Protein AF-A0A940G8X9-F1 (afdb_monomer)

Structure (mmCIF, N/CA/C/O backbone):
data_AF-A0A940G8X9-F1
#
_entry.id   AF-A0A940G8X9-F1
#
loop_
_atom_site.group_PDB
_atom_site.id
_atom_site.type_symbol
_atom_site.label_atom_id
_atom_site.label_alt_id
_atom_site.label_comp_id
_atom_site.label_asym_id
_atom_site.label_entity_id
_atom_site.label_seq_id
_atom_site.pdbx_PDB_ins_code
_atom_site.Cartn_x
_atom_site.Cartn_y
_atom_site.Cartn_z
_atom_site.occupancy
_atom_site.B_iso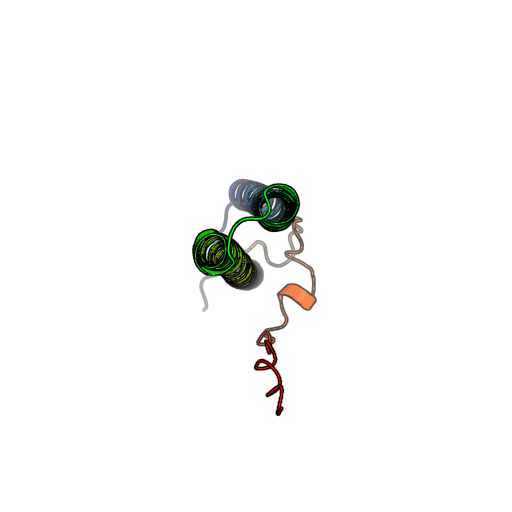_or_equiv
_atom_site.auth_seq_id
_atom_site.auth_comp_id
_atom_site.auth_asym_id
_atom_site.auth_atom_id
_atom_site.pdbx_PDB_model_num
ATOM 1 N N . MET A 1 1 ? 12.725 -11.790 -35.654 1.00 39.69 1 MET A N 1
ATOM 2 C CA . MET A 1 1 ? 13.253 -10.467 -35.263 1.00 39.69 1 MET A CA 1
ATOM 3 C C . MET A 1 1 ? 12.271 -9.877 -34.254 1.00 39.69 1 MET A C 1
ATOM 5 O O . MET A 1 1 ? 11.184 -9.494 -34.662 1.00 39.69 1 MET A O 1
ATOM 9 N N . ARG A 1 2 ? 12.542 -9.952 -32.941 1.00 48.47 2 ARG A N 1
ATOM 10 C CA . ARG A 1 2 ? 11.684 -9.289 -31.941 1.00 48.47 2 ARG A CA 1
ATOM 11 C C . ARG A 1 2 ? 12.043 -7.806 -31.967 1.00 48.47 2 ARG A C 1
ATOM 13 O O . ARG A 1 2 ? 13.204 -7.470 -31.786 1.00 48.47 2 ARG A O 1
ATOM 20 N N . THR A 1 3 ? 11.076 -6.948 -32.256 1.00 53.56 3 THR A N 1
ATOM 21 C CA . THR A 1 3 ? 11.212 -5.498 -32.109 1.00 53.56 3 THR A CA 1
ATOM 22 C C . THR A 1 3 ? 11.388 -5.177 -30.630 1.00 53.56 3 THR A C 1
ATOM 24 O O . THR A 1 3 ? 10.462 -5.385 -29.848 1.00 53.56 3 THR A O 1
ATOM 27 N N . GLU A 1 4 ? 12.575 -4.718 -30.243 1.00 62.00 4 GLU A N 1
ATOM 28 C CA . GLU A 1 4 ? 12.829 -4.182 -28.906 1.00 62.00 4 GLU A CA 1
ATOM 29 C C . GLU A 1 4 ? 11.939 -2.955 -28.683 1.00 62.00 4 GLU A C 1
ATOM 31 O O . GLU A 1 4 ? 11.850 -2.069 -29.539 1.00 62.00 4 GLU A O 1
ATOM 36 N N . ALA A 1 5 ? 11.241 -2.907 -27.547 1.00 75.19 5 ALA A N 1
ATOM 37 C CA . ALA A 1 5 ? 10.472 -1.727 -27.183 1.00 75.19 5 ALA A CA 1
ATOM 38 C C . ALA A 1 5 ? 11.441 -0.552 -26.992 1.00 75.19 5 ALA A C 1
ATOM 40 O O . ALA A 1 5 ? 12.377 -0.648 -26.198 1.00 75.19 5 ALA A O 1
ATOM 41 N N . LYS A 1 6 ? 11.223 0.550 -27.719 1.00 88.19 6 LYS A N 1
ATOM 42 C CA . LYS A 1 6 ? 12.039 1.761 -27.605 1.00 88.19 6 LYS A CA 1
ATOM 43 C C . LYS A 1 6 ? 11.384 2.732 -26.628 1.00 88.19 6 LYS A C 1
ATOM 45 O O . LYS A 1 6 ? 10.392 3.376 -26.960 1.00 88.19 6 LYS A O 1
ATOM 50 N N . ILE A 1 7 ? 11.938 2.820 -25.426 1.00 87.06 7 ILE A N 1
ATOM 51 C CA . ILE A 1 7 ? 11.452 3.649 -24.324 1.00 87.06 7 ILE A CA 1
ATOM 52 C C . ILE A 1 7 ? 12.401 4.847 -24.150 1.00 87.06 7 ILE A C 1
ATOM 54 O O . ILE A 1 7 ? 13.613 4.648 -24.019 1.00 87.06 7 ILE A O 1
ATOM 58 N N . PRO A 1 8 ? 11.888 6.093 -24.135 1.00 93.00 8 PRO A N 1
ATOM 59 C CA . PRO A 1 8 ? 12.682 7.263 -23.771 1.00 93.00 8 PRO A CA 1
ATOM 60 C C . PRO A 1 8 ? 13.153 7.178 -22.313 1.00 93.00 8 PRO A C 1
ATOM 62 O O . PRO A 1 8 ? 12.341 7.009 -21.401 1.00 93.00 8 PRO A O 1
ATOM 65 N N . GLU A 1 9 ? 14.458 7.322 -22.076 1.00 91.38 9 GLU A N 1
ATOM 66 C CA . GLU A 1 9 ? 15.042 7.185 -20.734 1.00 91.38 9 GLU A CA 1
ATOM 67 C C . GLU A 1 9 ? 14.468 8.201 -19.734 1.00 91.38 9 GLU A C 1
ATOM 69 O O . GLU A 1 9 ? 14.177 7.853 -18.591 1.00 91.38 9 GLU A O 1
ATOM 74 N N . ASN A 1 10 ? 14.241 9.446 -20.162 1.00 93.00 10 ASN A N 1
ATOM 75 C CA . ASN A 1 10 ? 13.639 10.481 -19.319 1.00 93.00 10 ASN A CA 1
ATOM 76 C C . ASN A 1 10 ? 12.236 10.083 -18.831 1.00 93.00 10 ASN A C 1
ATOM 78 O O . ASN A 1 10 ? 11.942 10.223 -17.647 1.00 93.00 10 ASN A O 1
ATOM 82 N N . ALA A 1 11 ? 11.397 9.533 -19.712 1.00 91.75 11 ALA A N 1
ATOM 83 C CA . ALA A 1 11 ? 10.077 9.025 -19.356 1.00 91.75 11 ALA A CA 1
ATOM 84 C C . ALA A 1 11 ? 10.179 7.851 -18.374 1.00 91.75 11 ALA A C 1
ATOM 86 O O . ALA A 1 11 ? 9.455 7.812 -17.381 1.00 91.75 11 ALA A O 1
ATOM 87 N N . ALA A 1 12 ? 11.126 6.940 -18.601 1.00 91.31 12 ALA A N 1
ATOM 88 C CA . ALA A 1 12 ? 11.359 5.803 -17.718 1.00 91.31 12 ALA A CA 1
ATOM 89 C C . ALA A 1 12 ? 11.816 6.237 -16.309 1.00 91.31 12 ALA A C 1
ATOM 91 O O . ALA A 1 12 ? 11.320 5.711 -15.313 1.00 91.31 12 ALA A O 1
ATOM 92 N N . ARG A 1 13 ? 12.698 7.243 -16.208 1.00 92.12 13 ARG A N 1
ATOM 93 C CA . ARG A 1 13 ? 13.128 7.828 -14.925 1.00 92.12 13 ARG A CA 1
ATOM 94 C C . ARG A 1 13 ? 11.989 8.546 -14.198 1.00 92.12 13 ARG A C 1
ATOM 96 O O . ARG A 1 13 ? 11.885 8.411 -12.981 1.00 92.12 13 ARG A O 1
ATOM 103 N N . MET A 1 14 ? 11.131 9.279 -14.915 1.00 93.38 14 MET A N 1
ATOM 104 C CA . MET A 1 14 ? 9.947 9.909 -14.309 1.00 93.38 14 MET A CA 1
ATOM 105 C C . MET A 1 14 ? 9.017 8.856 -13.702 1.00 93.38 14 MET A C 1
ATOM 107 O O . MET A 1 14 ? 8.687 8.950 -12.523 1.00 93.38 14 MET A O 1
ATOM 111 N N . ILE A 1 15 ? 8.688 7.811 -14.467 1.00 92.06 15 ILE A N 1
ATOM 112 C CA . ILE A 1 15 ? 7.852 6.698 -13.999 1.00 92.06 15 ILE A CA 1
ATOM 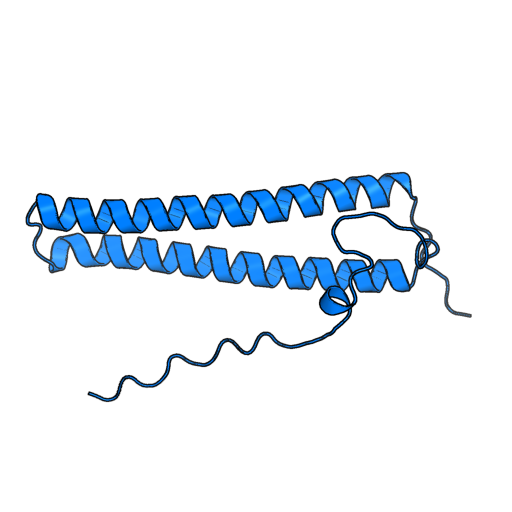113 C C . ILE A 1 15 ? 8.486 6.013 -12.781 1.00 92.06 15 ILE A C 1
ATOM 115 O O . ILE A 1 15 ? 7.797 5.739 -11.803 1.00 92.06 15 ILE A O 1
ATOM 119 N N . ALA A 1 16 ? 9.801 5.772 -12.782 1.00 91.62 16 ALA A N 1
ATOM 120 C CA . ALA A 1 16 ? 10.489 5.209 -11.619 1.00 91.62 16 ALA A CA 1
ATOM 121 C C . ALA A 1 16 ? 10.366 6.105 -10.370 1.00 91.62 16 ALA A C 1
ATOM 123 O O . ALA A 1 16 ? 10.192 5.601 -9.256 1.00 91.62 16 ALA A O 1
ATOM 124 N N . GLY A 1 17 ? 10.406 7.429 -10.548 1.00 92.31 17 GLY A N 1
ATOM 125 C CA . GLY A 1 17 ? 10.130 8.401 -9.491 1.00 92.31 17 GLY A CA 1
ATOM 126 C C . GLY A 1 17 ? 8.700 8.304 -8.954 1.00 92.31 17 GLY A C 1
ATOM 127 O O . GLY A 1 17 ? 8.509 8.231 -7.738 1.00 92.31 17 GLY A O 1
ATOM 128 N N . GLU A 1 18 ? 7.708 8.235 -9.841 1.00 94.31 18 GLU A N 1
ATOM 129 C CA . GLU A 1 18 ? 6.293 8.085 -9.477 1.00 94.31 18 GLU A CA 1
ATOM 130 C C . GLU A 1 18 ? 6.025 6.764 -8.747 1.00 94.31 18 GLU A C 1
ATOM 132 O O . GLU A 1 18 ? 5.331 6.749 -7.733 1.00 94.31 18 GLU A O 1
ATOM 137 N N . ILE A 1 19 ? 6.633 5.658 -9.188 1.00 93.88 19 ILE A N 1
ATOM 138 C CA . ILE A 1 19 ? 6.509 4.355 -8.521 1.00 93.88 19 ILE A CA 1
ATOM 139 C C . ILE A 1 19 ? 7.055 4.424 -7.095 1.00 93.88 19 ILE A C 1
ATOM 141 O O . ILE A 1 19 ? 6.417 3.931 -6.162 1.00 93.88 19 ILE A O 1
ATOM 145 N N . LYS A 1 20 ? 8.221 5.053 -6.906 1.00 93.44 20 LYS A N 1
ATOM 146 C CA . LYS A 1 20 ? 8.816 5.235 -5.577 1.00 93.44 20 LYS A CA 1
ATOM 147 C C . LYS A 1 20 ? 7.889 6.035 -4.662 1.00 93.44 20 LYS A C 1
ATOM 149 O O . LYS A 1 20 ? 7.704 5.660 -3.505 1.00 93.44 20 LYS A O 1
ATOM 154 N N . GLN A 1 21 ? 7.312 7.121 -5.175 1.00 95.25 21 GLN A N 1
ATOM 155 C CA . GLN A 1 21 ? 6.362 7.944 -4.426 1.00 95.25 21 GLN A CA 1
ATOM 156 C C . GLN A 1 21 ? 5.091 7.161 -4.086 1.00 95.25 21 GLN A C 1
ATOM 158 O O . GLN A 1 21 ? 4.656 7.191 -2.940 1.00 95.25 21 GLN A O 1
ATOM 163 N N . ALA A 1 22 ? 4.548 6.395 -5.032 1.00 95.25 22 ALA A N 1
ATOM 164 C CA . ALA A 1 22 ? 3.360 5.579 -4.819 1.00 95.25 22 ALA A CA 1
ATOM 165 C C . ALA A 1 22 ? 3.566 4.494 -3.746 1.00 95.25 22 ALA A C 1
ATOM 167 O O . ALA A 1 22 ? 2.697 4.334 -2.888 1.00 95.25 22 ALA A O 1
ATOM 168 N N . HIS A 1 23 ? 4.717 3.803 -3.722 1.00 94.06 23 HIS A N 1
ATOM 169 C CA . HIS A 1 23 ? 5.058 2.878 -2.624 1.00 94.06 23 HIS A CA 1
ATOM 170 C C . HIS A 1 23 ? 5.037 3.589 -1.270 1.00 94.06 23 HIS A C 1
ATOM 172 O O . HIS A 1 23 ? 4.374 3.123 -0.346 1.00 94.06 23 HIS A O 1
ATOM 178 N N . ALA A 1 24 ? 5.699 4.745 -1.170 1.00 95.00 24 ALA A N 1
ATOM 179 C CA . ALA A 1 24 ? 5.731 5.521 0.067 1.00 95.00 24 ALA A CA 1
ATOM 180 C C . ALA A 1 24 ? 4.326 5.980 0.496 1.00 95.00 24 ALA A C 1
ATOM 182 O O . ALA A 1 24 ? 3.976 5.883 1.671 1.00 95.00 24 ALA A O 1
ATOM 183 N N . SER A 1 25 ? 3.492 6.440 -0.440 1.00 96.44 25 SER A N 1
ATOM 184 C CA . SER A 1 25 ? 2.113 6.844 -0.153 1.00 96.44 25 SER A CA 1
ATOM 185 C C . SER A 1 25 ? 1.252 5.681 0.345 1.00 96.44 25 SER A C 1
ATOM 187 O O . SER A 1 25 ? 0.484 5.865 1.287 1.00 96.44 25 SER A O 1
ATOM 189 N N . LEU A 1 26 ? 1.394 4.486 -0.237 1.00 96.19 26 LEU A N 1
ATOM 190 C CA . LEU A 1 26 ? 0.688 3.282 0.213 1.00 96.19 26 LEU A CA 1
ATOM 191 C C . LEU A 1 26 ? 1.131 2.857 1.619 1.00 96.19 26 LEU A C 1
ATOM 193 O O . LEU A 1 26 ? 0.282 2.563 2.461 1.00 96.19 26 LEU A O 1
ATOM 197 N N . ASP A 1 27 ? 2.437 2.880 1.896 1.00 96.19 27 ASP A N 1
ATOM 198 C CA . AS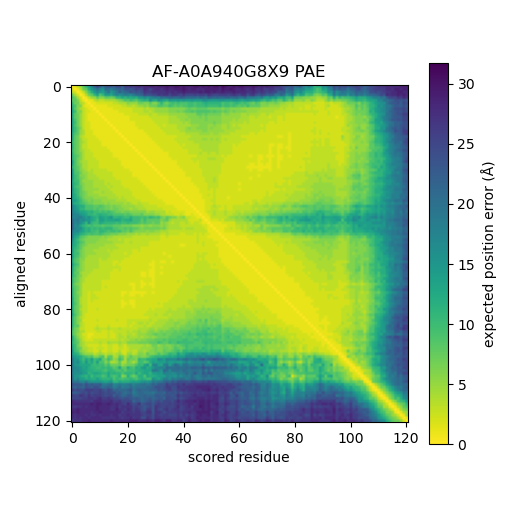P A 1 27 ? 2.985 2.584 3.225 1.00 96.19 27 ASP A CA 1
ATOM 199 C C . ASP A 1 27 ? 2.461 3.577 4.276 1.00 96.19 27 ASP A C 1
ATOM 201 O O . ASP A 1 27 ? 2.004 3.181 5.351 1.00 96.19 27 ASP A O 1
ATOM 205 N N . HIS A 1 28 ? 2.439 4.871 3.948 1.00 97.31 28 HIS A N 1
ATOM 206 C CA . HIS A 1 28 ? 1.856 5.890 4.818 1.00 97.31 28 HIS A CA 1
ATOM 207 C C . HIS A 1 28 ? 0.351 5.691 5.031 1.00 97.31 28 HIS A C 1
ATOM 209 O O . HIS A 1 28 ? -0.118 5.833 6.160 1.00 97.31 28 HIS A O 1
ATOM 215 N N . ALA A 1 29 ? -0.412 5.340 3.993 1.00 96.81 29 ALA A N 1
ATOM 216 C CA . ALA A 1 29 ? -1.844 5.079 4.119 1.00 96.81 29 ALA A CA 1
ATOM 217 C C . ALA A 1 29 ? -2.129 3.900 5.065 1.00 96.81 29 ALA A C 1
ATOM 219 O O . ALA A 1 29 ? -2.993 4.011 5.937 1.00 96.81 29 ALA A O 1
ATOM 220 N N . LEU A 1 30 ? -1.357 2.812 4.957 1.00 97.12 30 LEU A N 1
ATOM 221 C CA . LEU A 1 30 ? -1.445 1.665 5.867 1.00 97.12 30 LEU A CA 1
ATOM 222 C C . LEU A 1 30 ? -1.167 2.062 7.319 1.00 97.12 30 LEU A C 1
ATOM 224 O O . LEU A 1 30 ? -1.953 1.731 8.206 1.00 97.12 30 LEU A O 1
ATOM 228 N N . LEU A 1 31 ? -0.094 2.820 7.563 1.00 97.62 31 LEU A N 1
ATOM 229 C CA . LEU A 1 31 ? 0.242 3.312 8.903 1.00 97.62 31 LEU A CA 1
ATOM 230 C C . LEU A 1 31 ? -0.877 4.178 9.496 1.00 97.62 31 LEU A C 1
ATOM 232 O O . LEU A 1 31 ? -1.219 4.039 10.669 1.00 97.62 31 LEU A O 1
ATOM 236 N N . ARG A 1 32 ? -1.470 5.067 8.691 1.00 97.25 32 ARG A N 1
ATOM 237 C CA . ARG A 1 32 ? -2.566 5.939 9.137 1.00 97.25 32 ARG A CA 1
ATOM 238 C C . ARG A 1 32 ? -3.834 5.150 9.455 1.00 97.25 32 ARG A C 1
ATOM 240 O O . ARG A 1 32 ? -4.481 5.458 10.451 1.00 97.25 32 ARG A O 1
ATOM 247 N N . MET A 1 33 ? -4.162 4.133 8.659 1.00 95.75 33 MET A N 1
ATOM 248 C CA . MET A 1 33 ? -5.323 3.276 8.912 1.00 95.75 33 MET A CA 1
ATOM 249 C C . MET A 1 33 ? -5.147 2.384 10.139 1.00 95.75 33 MET A C 1
ATOM 251 O O . MET A 1 33 ? -6.094 2.230 10.903 1.00 95.75 33 MET A O 1
ATOM 255 N N . LEU A 1 34 ? -3.941 1.861 10.379 1.00 96.44 34 LEU A N 1
ATOM 256 C CA . LEU A 1 34 ? -3.620 1.164 11.628 1.00 96.44 34 LEU A CA 1
ATOM 257 C C . LEU A 1 34 ? -3.826 2.079 12.840 1.00 96.44 34 LEU A C 1
ATOM 259 O O . LEU A 1 34 ? -4.483 1.686 13.798 1.00 96.44 34 LEU A O 1
ATOM 263 N N . GLY A 1 35 ? -3.326 3.316 12.771 1.00 96.69 35 GLY A N 1
ATOM 264 C CA . GLY A 1 35 ? -3.545 4.307 13.825 1.00 96.69 35 GLY A CA 1
ATOM 265 C C . GLY A 1 35 ? -5.029 4.594 14.065 1.00 96.69 35 GLY A C 1
ATOM 266 O O . GLY A 1 35 ? -5.466 4.627 15.211 1.00 96.69 35 GLY A O 1
ATOM 267 N N . LEU A 1 36 ? -5.818 4.735 12.995 1.00 94.62 36 LEU A N 1
ATOM 268 C CA . LEU A 1 36 ? -7.266 4.919 13.098 1.00 94.62 36 LEU A CA 1
ATOM 269 C C . LEU A 1 36 ? -7.949 3.717 13.765 1.00 94.62 36 LEU A C 1
ATOM 271 O O . LEU A 1 36 ? -8.750 3.918 14.673 1.00 94.62 36 LEU A O 1
ATOM 275 N N . ALA A 1 37 ? -7.616 2.487 13.360 1.00 93.94 37 ALA A N 1
ATOM 276 C CA . ALA A 1 37 ? -8.164 1.269 13.960 1.00 93.94 37 ALA A CA 1
ATOM 277 C C . ALA A 1 37 ? -7.900 1.216 15.470 1.00 93.94 37 ALA A C 1
ATOM 279 O O . ALA A 1 37 ? -8.823 0.981 16.250 1.00 93.94 37 ALA A O 1
ATOM 280 N N . THR A 1 38 ? -6.668 1.526 15.887 1.00 96.12 38 THR A N 1
ATOM 281 C CA . THR A 1 38 ? -6.307 1.635 17.304 1.00 96.12 38 THR A CA 1
ATOM 282 C C . THR A 1 38 ? -7.159 2.684 18.016 1.00 96.12 38 THR A C 1
ATOM 284 O O . THR A 1 38 ? -7.780 2.372 19.028 1.00 96.12 38 THR A O 1
ATOM 287 N N . SER A 1 39 ? -7.276 3.897 17.465 1.00 95.75 39 SER A N 1
ATOM 288 C CA . SER A 1 39 ? -8.077 4.964 18.078 1.00 95.75 39 SER A CA 1
ATOM 289 C C . SER A 1 39 ? -9.563 4.612 18.200 1.00 95.75 39 SER A C 1
ATOM 291 O O . SER A 1 39 ? -10.191 4.976 19.193 1.00 95.75 39 SER A O 1
ATOM 293 N N . VAL A 1 40 ? -10.140 3.894 17.229 1.00 93.25 40 VAL A N 1
ATOM 294 C CA . VAL A 1 40 ? -11.535 3.422 17.292 1.00 93.25 40 VAL A CA 1
ATOM 295 C C . VAL A 1 40 ? -11.722 2.429 18.443 1.00 93.25 40 VAL A C 1
ATOM 297 O O . VAL A 1 40 ? -12.684 2.553 19.208 1.00 93.25 40 VAL A O 1
ATOM 300 N N . ILE A 1 41 ? -10.798 1.478 18.609 1.00 94.00 41 ILE A N 1
ATOM 301 C CA . ILE A 1 41 ? -10.836 0.479 19.689 1.00 94.00 41 ILE A CA 1
ATOM 302 C C . ILE A 1 41 ? -10.655 1.148 21.058 1.00 94.00 41 ILE A C 1
ATOM 304 O O . ILE A 1 41 ? -11.439 0.904 21.979 1.00 94.00 41 ILE A O 1
ATOM 308 N N . GLU A 1 42 ? -9.659 2.025 21.188 1.00 95.38 42 GLU A N 1
ATOM 309 C CA . GLU A 1 42 ? -9.387 2.773 22.419 1.00 95.38 42 GLU A CA 1
ATOM 310 C C . GLU A 1 42 ? -10.587 3.627 22.820 1.00 95.38 42 GLU A C 1
ATOM 312 O O . GLU A 1 42 ? -11.055 3.544 23.955 1.00 95.38 42 GLU A O 1
ATOM 317 N N . THR A 1 43 ? -11.142 4.392 21.877 1.00 94.50 43 THR A N 1
ATOM 318 C CA . THR A 1 43 ? -12.304 5.250 22.135 1.00 94.50 43 THR A CA 1
ATOM 319 C C . THR A 1 43 ? -13.510 4.419 22.549 1.00 94.50 43 THR A C 1
ATOM 321 O O . THR A 1 43 ? -14.165 4.749 23.532 1.00 94.50 43 THR A O 1
ATOM 324 N N . SER A 1 44 ? -13.776 3.303 21.866 1.00 91.88 44 SER A N 1
ATOM 325 C CA . SER A 1 44 ? -14.888 2.414 22.221 1.00 91.88 44 SER A CA 1
ATOM 326 C C . SER A 1 44 ? -14.749 1.857 23.640 1.00 91.88 44 SER A C 1
ATOM 328 O O . SER A 1 44 ? -15.741 1.769 24.365 1.00 91.88 44 SER A O 1
ATOM 330 N N . THR A 1 45 ? -13.517 1.539 24.047 1.00 90.56 45 THR A N 1
ATOM 331 C CA . THR A 1 45 ? -13.191 1.043 25.390 1.00 90.56 45 THR A CA 1
ATOM 332 C C . THR A 1 45 ? -13.381 2.133 26.446 1.00 90.56 45 THR A C 1
ATOM 334 O O . THR A 1 45 ? -14.078 1.917 27.435 1.00 90.56 45 THR A O 1
ATOM 337 N N . VAL A 1 46 ? -12.813 3.324 26.226 1.00 95.12 46 VAL A N 1
ATOM 338 C CA . VAL A 1 46 ? -12.903 4.463 27.158 1.00 95.12 46 VAL A CA 1
ATOM 339 C C . VAL A 1 46 ? -14.339 4.972 27.292 1.00 95.12 46 VAL A C 1
ATOM 341 O O . VAL A 1 46 ? -14.768 5.339 28.382 1.00 95.12 46 VAL A O 1
ATOM 344 N N . SER A 1 47 ? -15.104 4.972 26.201 1.00 93.31 47 SER A N 1
ATOM 345 C CA . SER A 1 47 ? -16.515 5.368 26.193 1.00 93.31 47 SER A CA 1
ATOM 346 C C . SER A 1 47 ? -17.464 4.280 26.706 1.00 93.31 47 SER A C 1
ATOM 348 O O . SER A 1 47 ? -18.669 4.521 26.738 1.00 93.31 47 SER A O 1
ATOM 350 N N . ALA A 1 48 ? -16.952 3.103 27.094 1.00 91.56 48 ALA A N 1
ATOM 351 C CA . ALA A 1 48 ? -17.745 1.953 27.534 1.00 91.56 48 ALA A CA 1
ATOM 352 C C . ALA A 1 48 ? -18.909 1.630 26.576 1.00 91.56 48 ALA A C 1
ATOM 354 O O . ALA A 1 48 ? -20.016 1.292 27.008 1.00 91.56 48 ALA A O 1
ATOM 355 N N . LEU A 1 49 ? -18.672 1.770 25.265 1.00 89.62 49 LEU A N 1
ATOM 356 C CA . LEU A 1 49 ? -19.697 1.489 24.267 1.00 89.62 49 LEU A CA 1
ATOM 357 C C . LEU A 1 49 ? -20.064 0.001 24.326 1.00 89.62 49 LEU A C 1
ATOM 359 O O . LEU A 1 49 ? -19.164 -0.845 24.369 1.00 89.62 49 LEU A O 1
ATOM 363 N N . PRO A 1 50 ? -21.363 -0.350 24.276 1.00 91.31 50 PRO A N 1
ATOM 364 C CA . PRO A 1 50 ? -21.762 -1.736 24.095 1.00 91.31 50 PRO A CA 1
ATOM 365 C C . PRO A 1 50 ? -21.092 -2.306 22.845 1.00 91.31 50 PRO A C 1
ATOM 367 O O . PRO A 1 50 ? -21.074 -1.644 21.807 1.00 91.31 50 PRO A O 1
ATOM 370 N N . ALA A 1 51 ? -20.603 -3.546 22.917 1.00 87.56 51 ALA A N 1
ATOM 371 C CA . ALA A 1 51 ? -19.921 -4.188 21.792 1.00 87.56 51 ALA A CA 1
ATOM 372 C C . ALA A 1 51 ? -20.760 -4.146 20.502 1.00 87.56 51 ALA A C 1
ATOM 374 O O . ALA A 1 51 ? -20.243 -3.835 19.438 1.00 87.56 51 ALA A O 1
ATOM 375 N N . ALA A 1 52 ? -22.079 -4.342 20.601 1.00 90.94 52 ALA A N 1
ATOM 376 C CA . ALA A 1 52 ? -22.990 -4.257 19.457 1.00 90.94 52 ALA A CA 1
ATOM 377 C C . ALA A 1 52 ? -22.993 -2.884 18.747 1.00 90.94 52 ALA A C 1
ATOM 379 O O . ALA A 1 52 ? -23.334 -2.811 17.571 1.00 90.94 52 ALA A O 1
ATOM 380 N N . ALA A 1 53 ? -22.629 -1.804 19.446 1.00 88.06 53 ALA A N 1
ATOM 381 C CA . ALA A 1 53 ? -22.586 -0.452 18.895 1.00 88.06 53 ALA A CA 1
ATOM 382 C C . ALA A 1 53 ? -21.217 -0.094 18.290 1.00 88.06 53 ALA A C 1
ATOM 384 O O . ALA A 1 53 ? -21.164 0.653 17.316 1.00 88.06 53 ALA A O 1
ATOM 385 N N . SER A 1 54 ? -20.117 -0.608 18.848 1.00 90.94 54 SER A N 1
ATOM 386 C CA . SER A 1 54 ? -18.750 -0.307 18.393 1.00 90.94 54 SER A CA 1
ATOM 387 C C . SER A 1 54 ? -18.208 -1.302 17.364 1.00 90.94 54 SER A C 1
ATOM 389 O O . SER A 1 54 ? -17.442 -0.911 16.482 1.00 90.94 54 SER A O 1
ATOM 391 N N . GLN A 1 55 ? -18.629 -2.567 17.435 1.00 93.69 55 GLN A N 1
ATOM 392 C CA . GLN A 1 55 ? -18.133 -3.651 16.585 1.00 93.69 55 GLN A CA 1
ATOM 393 C C . GLN A 1 55 ? -18.241 -3.350 15.079 1.00 93.69 55 GLN A C 1
ATOM 395 O O . GLN A 1 55 ? -17.229 -3.512 14.396 1.00 93.69 55 GLN A O 1
ATOM 400 N N . PRO A 1 56 ? -19.363 -2.821 14.542 1.00 94.94 56 PRO A N 1
ATOM 401 C CA . PRO A 1 56 ? -19.453 -2.527 13.109 1.00 94.94 56 PRO A CA 1
ATOM 402 C C . PRO A 1 56 ? -18.427 -1.487 12.637 1.00 94.94 56 PRO A C 1
ATOM 404 O O . PRO A 1 56 ? -17.923 -1.563 11.518 1.00 94.94 56 PRO A O 1
ATOM 407 N N . ALA A 1 57 ? -18.094 -0.510 13.488 1.00 92.31 57 ALA A N 1
ATOM 408 C CA . ALA A 1 57 ? -17.094 0.503 13.163 1.00 92.31 57 ALA A CA 1
ATOM 409 C C . ALA A 1 57 ? -15.671 -0.082 13.173 1.00 92.31 57 ALA A C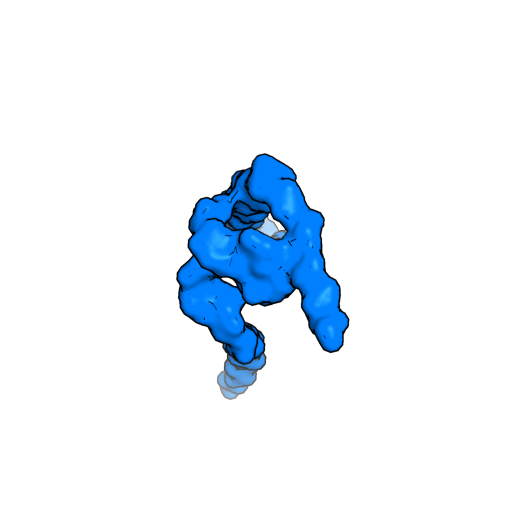 1
ATOM 411 O O . ALA A 1 57 ? -14.854 0.263 12.315 1.00 92.31 57 ALA A O 1
ATOM 412 N N . ILE A 1 58 ? -15.380 -0.985 14.118 1.00 94.06 58 ILE A N 1
ATOM 413 C CA . ILE A 1 58 ? -14.105 -1.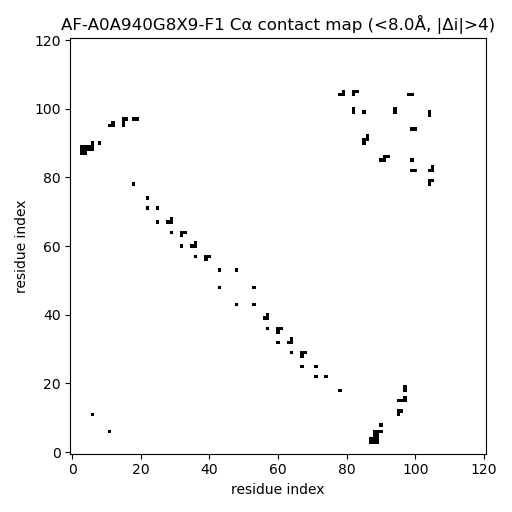712 14.183 1.00 94.06 58 ILE A CA 1
ATOM 414 C C . ILE A 1 58 ? -13.938 -2.588 12.936 1.00 94.06 58 ILE A C 1
ATOM 416 O O . ILE A 1 58 ? -12.913 -2.489 12.263 1.00 94.06 58 ILE A O 1
ATOM 420 N N . GLU A 1 59 ? -14.956 -3.375 12.581 1.00 95.88 59 GLU A N 1
ATOM 421 C CA . GLU A 1 59 ? -14.955 -4.245 11.396 1.00 95.88 59 GLU A CA 1
ATOM 422 C C . GLU A 1 59 ? -14.730 -3.449 10.111 1.00 95.88 59 GLU A C 1
ATOM 424 O O . GLU A 1 59 ? -13.773 -3.715 9.388 1.00 95.88 59 GLU A O 1
ATOM 429 N N . ALA A 1 60 ? -15.512 -2.391 9.878 1.00 95.94 60 ALA A N 1
ATOM 430 C CA . ALA A 1 60 ? -15.356 -1.554 8.689 1.00 95.94 60 ALA A CA 1
ATOM 431 C C . ALA A 1 60 ? -13.950 -0.928 8.575 1.00 95.94 60 ALA A C 1
ATOM 433 O O . ALA A 1 60 ? -13.412 -0.764 7.472 1.00 95.94 60 ALA A O 1
ATOM 434 N N . THR A 1 61 ? -13.328 -0.590 9.710 1.00 94.88 61 THR A N 1
ATOM 435 C CA . THR A 1 61 ? -11.964 -0.043 9.734 1.00 94.88 61 THR A CA 1
ATOM 436 C C . THR A 1 61 ? -10.925 -1.112 9.384 1.00 94.88 61 THR A C 1
ATOM 438 O O . THR A 1 61 ? -10.016 -0.849 8.591 1.00 94.88 61 THR A O 1
ATOM 441 N N . LEU A 1 62 ? -11.068 -2.322 9.929 1.00 94.94 62 LEU A N 1
ATOM 442 C CA . LEU A 1 62 ? -10.178 -3.448 9.642 1.00 94.94 62 LEU A CA 1
ATOM 443 C C . LEU A 1 62 ? -10.313 -3.931 8.190 1.00 94.94 62 LEU A C 1
ATOM 445 O O . LEU A 1 62 ? -9.296 -4.156 7.532 1.00 94.94 62 LEU A O 1
ATOM 449 N N . ASP A 1 63 ? -11.526 -3.988 7.647 1.00 96.81 63 ASP A N 1
ATOM 450 C CA . ASP A 1 63 ? -11.779 -4.331 6.241 1.00 96.81 63 ASP A CA 1
ATOM 451 C C . ASP A 1 63 ? -11.144 -3.313 5.282 1.00 96.81 63 ASP A C 1
ATOM 453 O O . ASP A 1 63 ? -10.540 -3.661 4.257 1.00 96.81 63 ASP A O 1
ATOM 457 N N . SER A 1 64 ? -11.207 -2.028 5.637 1.00 95.94 64 SER A N 1
ATOM 458 C CA . SER A 1 64 ? -10.546 -0.960 4.880 1.00 95.94 64 SER A CA 1
ATOM 459 C C . SER A 1 64 ? -9.020 -1.119 4.891 1.00 95.94 64 SER A C 1
ATOM 461 O O . SER A 1 64 ? -8.362 -0.935 3.862 1.00 95.94 64 SER A O 1
ATOM 463 N N . LEU A 1 65 ? -8.441 -1.516 6.030 1.00 95.62 65 LEU A N 1
ATOM 464 C CA . LEU A 1 65 ? -7.012 -1.811 6.145 1.00 95.62 65 LEU A CA 1
ATOM 465 C C . LEU A 1 65 ? -6.606 -3.018 5.283 1.00 95.62 65 LEU A C 1
ATOM 467 O O . LEU A 1 65 ? -5.605 -2.946 4.565 1.00 95.62 65 LEU A O 1
ATOM 471 N N . GLN A 1 66 ? -7.389 -4.101 5.301 1.00 96.38 66 GLN A N 1
ATOM 472 C CA . GLN A 1 66 ? -7.159 -5.266 4.439 1.00 96.38 66 GLN A CA 1
ATOM 473 C C . GLN A 1 66 ? -7.201 -4.882 2.954 1.00 96.38 66 GLN A C 1
ATOM 475 O O . GLN A 1 66 ? -6.342 -5.300 2.174 1.00 96.38 66 GLN A O 1
ATOM 480 N N . THR A 1 67 ? -8.150 -4.027 2.568 1.00 96.25 67 THR A N 1
ATOM 481 C CA . THR A 1 67 ? -8.277 -3.525 1.194 1.00 96.25 67 THR A CA 1
ATOM 482 C C . THR A 1 67 ? -7.031 -2.752 0.753 1.00 96.25 67 THR A C 1
ATOM 484 O O . THR A 1 67 ? -6.524 -2.979 -0.350 1.00 96.25 67 THR A O 1
ATOM 487 N N . LEU A 1 68 ? -6.479 -1.888 1.612 1.00 95.62 68 LEU A N 1
ATOM 488 C CA . LEU A 1 68 ? -5.222 -1.186 1.328 1.00 95.62 68 LEU A CA 1
ATOM 489 C C . LEU A 1 68 ? -4.032 -2.145 1.220 1.00 95.62 68 LEU A C 1
ATOM 491 O O . LEU A 1 68 ? -3.211 -1.995 0.313 1.00 95.62 68 LEU A O 1
ATOM 495 N N . ALA A 1 69 ? -3.944 -3.146 2.099 1.00 94.94 69 ALA A N 1
ATOM 496 C CA . ALA A 1 69 ? -2.870 -4.137 2.064 1.00 94.94 69 ALA A CA 1
ATOM 497 C C . ALA A 1 69 ? -2.905 -4.951 0.758 1.00 94.94 69 ALA A C 1
ATOM 499 O O . ALA A 1 69 ? -1.878 -5.120 0.093 1.00 94.94 69 ALA A O 1
ATOM 500 N N . ALA A 1 70 ? -4.099 -5.368 0.329 1.00 95.06 70 ALA A N 1
ATOM 501 C CA . ALA A 1 70 ? -4.306 -6.024 -0.957 1.00 95.06 70 ALA A CA 1
ATOM 502 C C . ALA A 1 70 ? -3.946 -5.101 -2.136 1.00 95.06 70 ALA A C 1
ATOM 504 O O . ALA A 1 70 ? -3.269 -5.528 -3.075 1.00 95.06 70 ALA A O 1
ATOM 505 N N . GLY A 1 71 ? -4.346 -3.825 -2.081 1.00 93.88 71 GLY A N 1
ATOM 506 C CA . GLY A 1 71 ? -3.985 -2.812 -3.076 1.00 93.88 71 GLY A CA 1
ATOM 507 C C . GLY A 1 71 ? -2.471 -2.645 -3.219 1.00 93.88 71 GLY A C 1
ATOM 508 O O . GLY A 1 71 ? -1.950 -2.656 -4.335 1.00 93.88 71 GLY A O 1
ATOM 509 N N . ARG A 1 72 ? -1.747 -2.597 -2.096 1.00 94.81 72 ARG A N 1
ATOM 510 C CA . ARG A 1 72 ? -0.283 -2.543 -2.078 1.00 94.81 72 ARG A CA 1
ATOM 511 C C . ARG A 1 72 ? 0.351 -3.778 -2.709 1.00 94.81 72 ARG A C 1
ATOM 513 O O . ARG A 1 72 ? 1.291 -3.636 -3.486 1.00 94.81 72 ARG A O 1
ATOM 520 N N . SER A 1 73 ? -0.165 -4.973 -2.421 1.00 92.69 73 SER A N 1
ATOM 521 C CA . SER A 1 73 ? 0.316 -6.206 -3.059 1.00 92.69 73 SER A CA 1
ATOM 522 C C . SER A 1 73 ? 0.164 -6.145 -4.580 1.00 92.69 73 SER A C 1
ATOM 524 O O . SER A 1 73 ? 1.125 -6.378 -5.310 1.00 92.69 73 SER A O 1
ATOM 526 N N . ARG A 1 74 ? -1.015 -5.742 -5.071 1.00 93.56 74 ARG A N 1
ATOM 527 C CA . ARG A 1 74 ? -1.270 -5.581 -6.512 1.00 93.56 74 ARG A CA 1
ATOM 528 C C . ARG A 1 74 ? -0.362 -4.525 -7.143 1.00 93.56 74 ARG A C 1
ATOM 530 O O . ARG A 1 74 ? 0.101 -4.712 -8.266 1.00 93.56 74 ARG A O 1
ATOM 537 N N . PHE A 1 75 ? -0.074 -3.437 -6.428 1.00 94.00 75 PHE A N 1
ATOM 538 C CA . PHE A 1 75 ? 0.855 -2.412 -6.899 1.00 94.00 75 PHE A CA 1
ATOM 539 C C . PHE A 1 75 ? 2.294 -2.938 -7.014 1.00 94.00 75 PHE A C 1
ATOM 541 O O . PHE A 1 75 ? 2.975 -2.656 -7.999 1.00 94.00 75 PHE A O 1
ATOM 548 N N . VAL A 1 76 ? 2.747 -3.764 -6.063 1.00 92.19 76 VAL A N 1
ATOM 549 C CA . VAL A 1 76 ? 4.037 -4.467 -6.168 1.00 92.19 76 VAL A CA 1
ATOM 550 C C . VAL A 1 76 ? 4.066 -5.359 -7.409 1.00 92.19 76 VAL A C 1
ATOM 552 O O . VAL A 1 76 ? 5.043 -5.325 -8.153 1.00 92.19 76 VAL A O 1
ATOM 555 N N . ASP A 1 77 ? 3.003 -6.110 -7.689 1.00 90.00 77 ASP A N 1
ATOM 556 C CA . ASP A 1 77 ? 2.950 -6.973 -8.874 1.00 90.00 77 ASP A CA 1
ATOM 557 C C . ASP A 1 77 ? 2.941 -6.180 -10.189 1.00 90.00 77 ASP A C 1
ATOM 559 O O . ASP A 1 77 ? 3.623 -6.560 -11.148 1.00 90.00 77 ASP A O 1
ATOM 563 N N . ALA A 1 78 ? 2.249 -5.038 -10.226 1.00 90.81 78 ALA A N 1
ATOM 564 C CA . ALA A 1 78 ? 2.311 -4.103 -11.347 1.00 90.81 78 ALA A CA 1
ATOM 565 C C . ALA A 1 78 ? 3.734 -3.554 -11.542 1.00 90.81 78 ALA A C 1
ATOM 567 O O . ALA A 1 78 ? 4.245 -3.524 -12.664 1.00 90.81 78 ALA A O 1
ATOM 568 N N . HIS A 1 79 ? 4.418 -3.197 -10.452 1.00 92.94 79 HIS A N 1
ATOM 569 C CA . HIS A 1 79 ? 5.814 -2.775 -10.496 1.00 92.94 79 HIS A CA 1
ATOM 570 C C . HIS A 1 79 ? 6.727 -3.879 -11.051 1.00 92.94 79 HIS A C 1
ATOM 572 O O . HIS A 1 79 ? 7.485 -3.622 -11.984 1.00 92.94 79 HIS A O 1
ATOM 578 N N . ARG A 1 80 ? 6.586 -5.130 -10.595 1.00 90.06 80 ARG A N 1
ATOM 579 C CA . ARG A 1 80 ? 7.320 -6.285 -11.152 1.00 90.06 80 ARG A CA 1
ATOM 580 C C . ARG A 1 80 ? 7.065 -6.479 -12.649 1.00 90.06 80 ARG A C 1
ATOM 582 O O . ARG A 1 80 ? 7.979 -6.823 -13.397 1.00 90.06 80 ARG A O 1
ATOM 589 N N . ALA A 1 81 ? 5.836 -6.254 -13.116 1.00 88.94 81 ALA A N 1
ATOM 590 C CA . ALA A 1 81 ? 5.527 -6.308 -14.542 1.00 88.94 81 ALA A CA 1
ATOM 591 C C . ALA A 1 81 ? 6.290 -5.234 -15.334 1.00 88.94 81 ALA A C 1
ATOM 593 O O . ALA A 1 81 ? 6.850 -5.546 -16.384 1.00 88.94 81 ALA A O 1
ATOM 594 N N . MET A 1 82 ? 6.393 -4.011 -14.8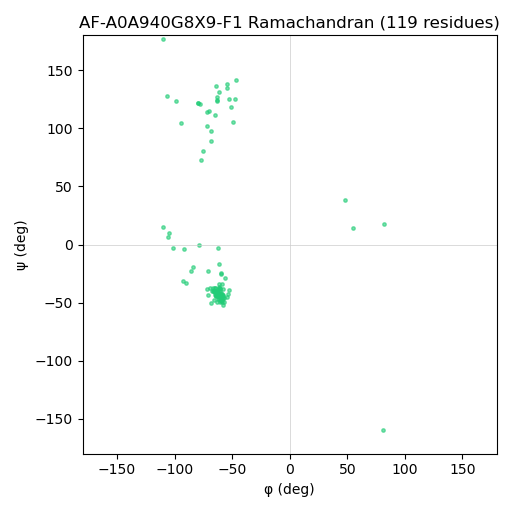07 1.00 88.56 82 MET A N 1
ATOM 595 C CA . MET A 1 82 ? 7.189 -2.942 -15.421 1.00 88.56 82 MET A CA 1
ATOM 596 C C . MET A 1 82 ? 8.688 -3.262 -15.435 1.00 88.56 82 MET A C 1
ATOM 598 O O . MET A 1 82 ? 9.352 -2.995 -16.435 1.00 88.56 82 MET A O 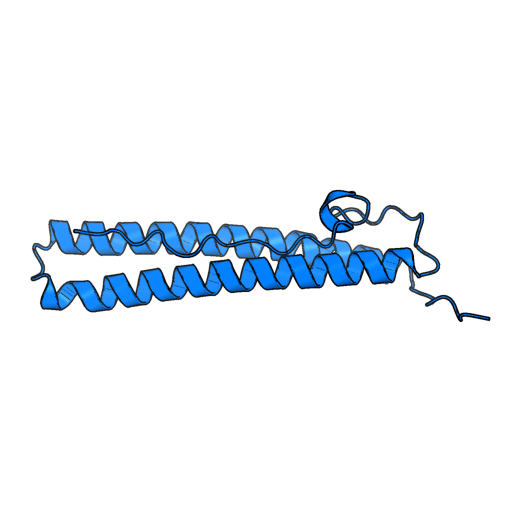1
ATOM 602 N N . VAL A 1 83 ? 9.215 -3.905 -14.388 1.00 88.94 83 VAL A N 1
ATOM 603 C CA . VAL A 1 83 ? 10.600 -4.409 -14.368 1.00 88.94 83 VAL A CA 1
ATOM 604 C C . VAL A 1 83 ? 10.855 -5.387 -15.516 1.00 88.94 83 VAL A C 1
ATOM 606 O O . VAL A 1 83 ? 11.862 -5.279 -16.216 1.00 88.94 83 VAL A O 1
ATOM 609 N N . ARG A 1 84 ? 9.920 -6.309 -15.776 1.00 87.38 84 ARG A N 1
ATOM 610 C CA . ARG A 1 84 ? 10.025 -7.232 -16.918 1.00 87.38 84 ARG A CA 1
ATOM 611 C C . ARG A 1 84 ? 10.002 -6.504 -18.260 1.00 87.38 84 ARG A C 1
ATOM 613 O O . ARG A 1 84 ? 10.780 -6.857 -19.139 1.00 87.38 84 ARG A O 1
ATOM 620 N N . VAL A 1 85 ? 9.150 -5.487 -18.410 1.00 87.12 85 VAL A N 1
ATOM 621 C CA . VAL A 1 85 ? 9.095 -4.662 -19.630 1.00 87.12 85 VAL A CA 1
ATOM 622 C C . VAL A 1 85 ? 10.416 -3.921 -19.849 1.00 87.12 85 VAL A C 1
ATOM 624 O O . VAL A 1 85 ? 10.936 -3.938 -20.961 1.00 87.12 85 VAL A O 1
ATOM 627 N N . LYS A 1 86 ? 11.006 -3.338 -18.796 1.00 87.75 86 LYS A N 1
ATOM 628 C CA . LYS A 1 86 ? 12.343 -2.725 -18.856 1.00 87.75 86 LYS A CA 1
ATOM 629 C C . LYS A 1 86 ? 13.402 -3.738 -19.303 1.00 87.75 86 LYS A C 1
ATOM 631 O O . LYS A 1 86 ? 14.179 -3.446 -20.201 1.00 87.75 86 LYS A O 1
ATOM 636 N N . GLY A 1 87 ? 13.402 -4.943 -18.731 1.00 86.50 87 GLY A N 1
ATOM 637 C CA . GLY A 1 87 ? 14.344 -6.003 -19.110 1.00 86.50 87 GLY A CA 1
ATOM 638 C C . GLY A 1 87 ? 14.243 -6.453 -20.576 1.00 86.50 87 GLY A C 1
ATOM 639 O O . GLY A 1 87 ? 15.165 -7.082 -21.081 1.00 86.50 87 GLY A O 1
ATOM 640 N N . GLN A 1 88 ? 13.143 -6.132 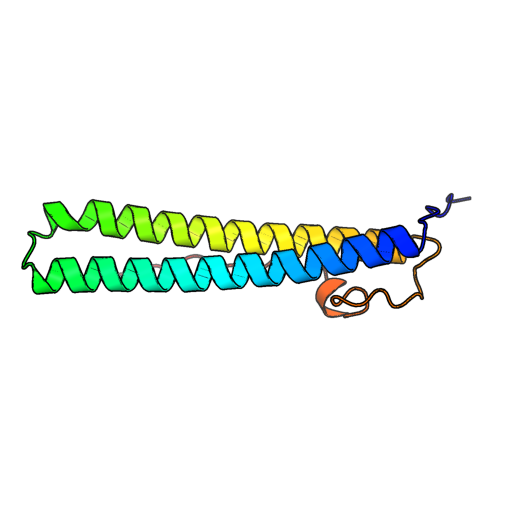-21.265 1.00 88.94 88 GLN A N 1
ATOM 641 C CA . GLN A 1 88 ? 12.892 -6.455 -22.676 1.00 88.94 88 GLN A CA 1
ATOM 642 C C . GLN A 1 88 ? 13.012 -5.236 -23.611 1.00 88.94 88 GLN A C 1
ATOM 644 O O . GLN A 1 88 ? 12.659 -5.330 -24.790 1.00 88.94 88 GLN A O 1
ATOM 649 N N . SER A 1 89 ? 13.454 -4.085 -23.100 1.00 88.56 89 SER A N 1
ATOM 650 C CA . SER A 1 89 ? 13.566 -2.833 -23.851 1.00 88.56 89 SER A CA 1
ATOM 651 C C . SER A 1 89 ? 15.023 -2.441 -24.101 1.00 88.56 89 SER A C 1
ATOM 653 O O . SER A 1 89 ? 15.953 -3.057 -23.583 1.00 88.56 89 SER A O 1
ATOM 655 N N . ASN A 1 90 ? 15.216 -1.342 -24.832 1.00 91.50 90 ASN A N 1
ATOM 656 C CA . ASN A 1 90 ? 16.516 -0.685 -25.004 1.00 91.50 90 ASN A CA 1
ATOM 657 C C . ASN A 1 90 ? 17.139 -0.148 -23.696 1.00 91.50 90 ASN A C 1
ATOM 659 O O . ASN A 1 90 ? 18.219 0.433 -23.744 1.00 91.50 90 ASN A O 1
ATOM 663 N N . LEU A 1 91 ? 16.443 -0.265 -22.560 1.00 89.56 91 LEU A N 1
ATOM 664 C CA . LEU A 1 91 ? 16.887 0.182 -21.238 1.00 89.56 91 LEU A CA 1
ATOM 665 C C . LEU A 1 91 ? 17.207 -0.996 -20.302 1.00 89.56 91 LEU A C 1
ATOM 667 O O . LEU A 1 91 ? 17.274 -0.801 -19.089 1.00 89.56 91 LEU A O 1
ATOM 671 N N . CYS A 1 92 ? 17.361 -2.219 -20.819 1.00 87.31 92 CYS A N 1
ATOM 672 C CA . CYS A 1 92 ? 17.532 -3.422 -19.999 1.00 87.31 92 CYS A CA 1
ATOM 673 C C . CYS A 1 92 ? 18.683 -3.303 -18.983 1.00 87.31 92 CYS A C 1
ATOM 675 O O . CYS A 1 92 ? 18.484 -3.618 -17.809 1.00 87.31 92 CYS A O 1
ATOM 677 N N . GLU A 1 93 ? 19.823 -2.744 -19.394 1.00 87.44 93 GLU A N 1
ATOM 678 C CA . GLU A 1 93 ? 21.007 -2.518 -18.551 1.00 87.44 93 GLU A CA 1
ATOM 679 C C . GLU A 1 93 ? 21.039 -1.134 -17.876 1.00 87.44 93 GLU A C 1
ATOM 681 O O . GLU A 1 93 ? 21.939 -0.838 -17.094 1.00 87.44 93 GLU A O 1
ATOM 686 N N . THR A 1 94 ? 20.070 -0.258 -18.160 1.00 86.94 94 THR A N 1
ATOM 687 C CA . THR A 1 94 ? 20.035 1.097 -17.595 1.00 86.94 94 THR A CA 1
ATOM 688 C C . THR A 1 94 ? 19.483 1.075 -16.175 1.00 86.94 94 THR A C 1
ATOM 690 O O . THR A 1 94 ? 18.332 0.695 -15.980 1.00 86.94 94 THR A O 1
ATOM 693 N N . ASP A 1 95 ? 20.240 1.548 -15.187 1.00 87.06 95 ASP A N 1
ATOM 694 C CA . ASP A 1 95 ? 19.704 1.746 -13.836 1.00 87.06 95 ASP A CA 1
ATOM 695 C C . ASP A 1 95 ? 18.748 2.951 -13.799 1.00 87.06 95 ASP A C 1
ATOM 697 O O . ASP A 1 95 ? 19.132 4.106 -14.020 1.00 87.06 95 ASP A O 1
ATOM 701 N N . LEU A 1 96 ? 17.472 2.660 -13.537 1.00 86.06 96 LEU A N 1
ATOM 702 C CA . LEU A 1 96 ? 16.391 3.642 -13.403 1.00 86.06 96 LEU A CA 1
ATOM 703 C C . LEU A 1 96 ? 16.031 3.924 -11.932 1.00 86.06 96 LEU A C 1
ATOM 705 O O . LEU A 1 96 ? 15.189 4.779 -11.660 1.00 86.06 96 LEU A O 1
ATOM 709 N N . GLY A 1 97 ? 16.655 3.231 -10.976 1.00 84.00 97 GLY A N 1
ATOM 710 C CA . GLY A 1 97 ? 16.347 3.299 -9.551 1.00 84.00 97 GLY A CA 1
ATOM 711 C C . GLY A 1 97 ? 15.140 2.447 -9.144 1.00 84.00 97 GLY A C 1
ATOM 712 O O . GLY A 1 97 ? 14.775 1.490 -9.812 1.00 84.00 97 GLY A O 1
ATOM 713 N N . CYS A 1 98 ? 14.533 2.756 -7.990 1.00 80.06 98 CYS A N 1
ATOM 714 C CA . CYS A 1 98 ? 13.285 2.150 -7.481 1.00 80.06 98 CYS A CA 1
ATOM 715 C C . CYS A 1 98 ? 13.254 0.602 -7.363 1.00 80.06 98 CYS A C 1
ATOM 717 O O . CYS A 1 98 ? 12.197 0.015 -7.160 1.00 80.06 98 CYS A O 1
ATOM 719 N N . GLY A 1 99 ? 14.398 -0.083 -7.434 1.00 74.69 99 GLY A N 1
ATOM 720 C CA . GLY A 1 99 ? 14.454 -1.547 -7.395 1.00 74.69 99 GLY A CA 1
ATOM 721 C C . GLY A 1 99 ? 14.167 -2.225 -8.739 1.00 74.69 99 GLY A C 1
ATOM 722 O O . GLY A 1 99 ? 13.918 -3.429 -8.746 1.00 74.69 99 GLY A O 1
ATOM 723 N N . PHE A 1 100 ? 14.248 -1.490 -9.857 1.00 72.38 100 PHE A N 1
ATOM 724 C CA . PHE A 1 100 ? 14.154 -2.054 -11.209 1.00 72.38 100 PHE A CA 1
ATOM 725 C C . PHE A 1 100 ? 15.242 -3.097 -11.514 1.00 72.38 100 PHE A C 1
ATOM 727 O O . PHE A 1 100 ? 15.006 -3.999 -12.312 1.00 72.38 100 PHE A O 1
ATOM 734 N N . ASP A 1 101 ? 16.384 -3.024 -10.831 1.00 65.56 101 ASP A N 1
ATOM 735 C CA . ASP A 1 101 ? 17.494 -3.978 -10.968 1.00 65.56 101 ASP A CA 1
ATOM 736 C C . ASP A 1 101 ? 17.593 -4.957 -9.789 1.00 65.56 101 ASP A C 1
ATOM 738 O O . ASP A 1 101 ? 18.558 -5.706 -9.659 1.00 65.56 101 ASP A O 1
ATOM 742 N N . ASN A 1 102 ? 16.588 -4.974 -8.904 1.00 70.31 102 ASN A N 1
ATOM 743 C CA . ASN A 1 102 ? 16.571 -5.884 -7.765 1.00 70.31 102 ASN A CA 1
ATOM 744 C C . ASN A 1 102 ? 16.121 -7.296 -8.207 1.00 70.31 102 ASN A C 1
ATOM 746 O O . ASN A 1 102 ? 14.976 -7.454 -8.648 1.00 70.31 102 ASN A O 1
ATOM 750 N N . PRO A 1 103 ? 16.938 -8.351 -8.004 1.00 60.25 103 PRO A N 1
ATOM 751 C CA . PRO A 1 103 ? 16.579 -9.728 -8.361 1.00 60.25 103 PRO A CA 1
ATOM 752 C C . PRO A 1 103 ? 15.272 -10.223 -7.720 1.00 60.25 103 PRO A C 1
ATOM 754 O O . PRO A 1 103 ? 14.553 -11.033 -8.304 1.00 60.25 103 PRO A O 1
ATOM 757 N N . LEU A 1 104 ? 14.911 -9.705 -6.540 1.00 65.62 104 LEU A N 1
ATOM 758 C CA . LEU A 1 104 ? 13.659 -10.043 -5.852 1.00 65.62 104 LEU A CA 1
ATOM 759 C C . LEU A 1 104 ? 12.414 -9.466 -6.543 1.00 65.62 104 LEU A C 1
ATOM 761 O O . LEU A 1 104 ? 11.319 -9.997 -6.358 1.00 65.62 104 LEU A O 1
ATOM 765 N N . MET A 1 105 ? 12.568 -8.405 -7.340 1.00 68.12 105 MET A N 1
ATOM 766 C CA . MET A 1 105 ? 11.495 -7.846 -8.172 1.00 68.12 105 MET A CA 1
ATOM 767 C C . MET A 1 105 ? 11.363 -8.581 -9.514 1.00 68.12 105 MET A C 1
ATOM 769 O O . MET A 1 105 ? 10.303 -8.545 -10.134 1.00 68.12 105 MET A O 1
ATOM 773 N N . MET A 1 106 ? 12.403 -9.301 -9.943 1.00 60.50 106 MET A N 1
ATOM 774 C CA . MET A 1 106 ? 12.357 -10.163 -11.130 1.00 60.50 106 MET A CA 1
ATOM 775 C C . MET A 1 106 ? 11.822 -11.571 -10.836 1.00 60.50 106 MET A C 1
ATOM 777 O O . MET A 1 106 ? 11.304 -12.238 -11.734 1.00 60.50 106 MET A O 1
ATOM 781 N N . ALA A 1 107 ? 11.908 -12.023 -9.583 1.00 59.94 107 ALA A N 1
ATOM 782 C CA . ALA A 1 107 ? 11.395 -13.318 -9.159 1.00 59.94 107 ALA A CA 1
ATOM 783 C C . ALA A 1 107 ? 9.854 -13.341 -9.161 1.00 59.94 107 ALA A C 1
ATOM 785 O O . ALA A 1 107 ? 9.197 -12.667 -8.367 1.00 59.94 107 ALA A O 1
ATOM 786 N N . ASN A 1 108 ? 9.270 -14.170 -10.027 1.00 52.00 108 ASN A N 1
ATOM 787 C CA . ASN A 1 108 ? 7.835 -14.451 -10.067 1.00 52.00 108 ASN A CA 1
ATOM 788 C C . ASN A 1 108 ? 7.480 -15.425 -8.927 1.00 52.00 108 ASN A C 1
ATOM 790 O O . ASN A 1 108 ? 7.285 -16.615 -9.156 1.00 52.00 108 ASN A O 1
ATOM 794 N N . ARG A 1 109 ? 7.472 -14.955 -7.674 1.00 54.00 109 ARG A N 1
ATOM 795 C CA . ARG A 1 109 ? 6.934 -15.747 -6.560 1.00 54.00 109 ARG A CA 1
ATOM 796 C C . ARG A 1 109 ? 5.507 -15.293 -6.255 1.00 54.00 109 ARG A C 1
ATOM 798 O O . ARG A 1 109 ? 5.329 -14.102 -5.982 1.00 54.00 109 ARG A O 1
ATOM 805 N N . PRO A 1 110 ? 4.513 -16.202 -6.285 1.00 43.91 110 PRO A N 1
ATOM 806 C CA . PRO A 1 110 ? 3.227 -15.925 -5.670 1.00 43.91 110 PRO A CA 1
ATOM 807 C C . PRO A 1 110 ? 3.476 -15.541 -4.211 1.00 43.91 110 PRO A C 1
ATOM 809 O O . PRO A 1 110 ? 4.277 -16.179 -3.525 1.00 43.91 110 PRO A O 1
ATOM 812 N N . VAL A 1 111 ? 2.823 -14.481 -3.744 1.00 46.97 111 VAL A N 1
ATOM 813 C CA . VAL A 1 111 ? 2.713 -14.253 -2.306 1.00 46.97 111 VAL A CA 1
ATOM 814 C C . VAL A 1 111 ? 1.740 -15.313 -1.804 1.00 46.97 111 VAL A C 1
ATOM 816 O O . VAL A 1 111 ? 0.535 -15.187 -2.006 1.00 46.97 111 VAL A O 1
ATOM 819 N N . GLU A 1 112 ? 2.256 -16.380 -1.199 1.00 40.69 112 GLU A N 1
ATOM 820 C CA . GLU A 1 112 ? 1.434 -17.252 -0.366 1.00 40.69 112 GLU A CA 1
ATOM 821 C C . GLU A 1 112 ? 1.047 -16.448 0.875 1.00 40.69 112 GLU A C 1
ATOM 823 O O . GLU A 1 112 ? 1.760 -16.406 1.876 1.00 40.69 112 GLU A O 1
ATOM 828 N N . VAL A 1 113 ? -0.076 -15.736 0.783 1.00 45.88 113 VAL A N 1
ATOM 829 C CA . VAL A 1 113 ? -0.799 -15.326 1.980 1.00 45.88 113 VAL A CA 1
ATOM 830 C C . VAL A 1 113 ? -1.338 -16.631 2.540 1.00 45.88 113 VAL A C 1
ATOM 832 O O . VAL A 1 113 ? -2.310 -17.171 2.012 1.00 45.88 113 VAL A O 1
ATOM 835 N N . GLY A 1 114 ? -0.630 -17.196 3.521 1.00 41.53 114 GLY A N 1
ATOM 836 C CA . GLY A 1 114 ? -1.099 -18.375 4.235 1.00 41.53 114 GLY A CA 1
ATOM 837 C C . GLY A 1 114 ? -2.550 -18.139 4.629 1.00 41.53 114 GLY A C 1
ATOM 838 O O . GLY A 1 114 ? -2.866 -17.096 5.207 1.00 41.53 114 GLY A O 1
ATOM 839 N N . ALA A 1 115 ? -3.430 -19.062 4.235 1.00 39.12 115 ALA A N 1
ATOM 840 C CA . ALA A 1 115 ? -4.814 -19.058 4.681 1.00 39.12 115 ALA A CA 1
ATOM 841 C C . ALA A 1 115 ? -4.831 -18.839 6.203 1.00 39.12 115 ALA A C 1
ATOM 843 O O . ALA A 1 115 ? -3.926 -19.349 6.877 1.00 39.12 115 ALA A O 1
ATOM 844 N N . PRO A 1 116 ? -5.790 -18.065 6.747 1.00 43.16 116 PRO A N 1
ATOM 845 C CA . PRO A 1 116 ? -5.905 -17.924 8.190 1.00 43.16 116 PRO A CA 1
ATOM 846 C C . PRO A 1 116 ? -5.934 -19.337 8.765 1.00 43.16 116 PRO A C 1
ATOM 848 O O . PRO A 1 116 ? -6.774 -20.143 8.369 1.00 43.16 116 PRO A O 1
ATOM 851 N N . ALA A 1 117 ? -4.940 -19.661 9.595 1.00 48.22 117 ALA A N 1
ATOM 852 C CA . ALA A 1 117 ? -4.916 -20.936 10.282 1.00 48.22 117 ALA A CA 1
ATOM 853 C C . ALA A 1 117 ? -6.265 -21.070 10.986 1.00 48.22 117 ALA A C 1
ATOM 855 O O . ALA A 1 117 ? -6.651 -20.149 11.709 1.00 48.22 117 ALA A O 1
ATOM 856 N N . ASP A 1 118 ? -6.982 -22.162 10.717 1.00 41.50 118 ASP A N 1
ATOM 857 C CA . ASP A 1 118 ? -8.183 -22.522 11.457 1.00 41.50 118 ASP A CA 1
ATOM 858 C C . ASP A 1 118 ? -7.839 -22.436 12.945 1.00 41.50 118 ASP A C 1
ATOM 860 O O . ASP A 1 118 ? -7.114 -23.275 13.487 1.00 41.50 118 ASP A O 1
ATOM 864 N N . ILE A 1 119 ? -8.320 -21.382 13.604 1.00 51.38 119 ILE A N 1
ATOM 865 C CA . ILE A 1 119 ? -8.317 -21.297 15.057 1.00 51.38 119 ILE A CA 1
ATOM 866 C C . ILE A 1 119 ? -9.443 -22.232 15.484 1.00 51.38 119 ILE A C 1
ATOM 868 O O . ILE A 1 119 ? -10.584 -21.817 15.679 1.00 51.38 119 ILE A O 1
ATOM 872 N N . ALA A 1 120 ? -9.131 -23.526 15.512 1.00 44.44 120 ALA A N 1
ATOM 873 C CA . ALA A 1 120 ? -9.986 -24.526 16.115 1.00 44.44 120 ALA A CA 1
ATOM 874 C C . ALA A 1 120 ? -10.087 -24.215 17.615 1.00 44.44 120 ALA A C 1
ATOM 876 O O . ALA A 1 120 ? -9.067 -24.061 18.294 1.00 44.44 120 ALA A O 1
ATOM 877 N N . ALA A 1 121 ? -11.333 -24.050 18.057 1.00 43.91 121 ALA A N 1
ATOM 878 C CA . ALA A 1 121 ? -11.750 -23.786 19.429 1.00 43.91 121 ALA A CA 1
ATOM 879 C C . ALA A 1 121 ?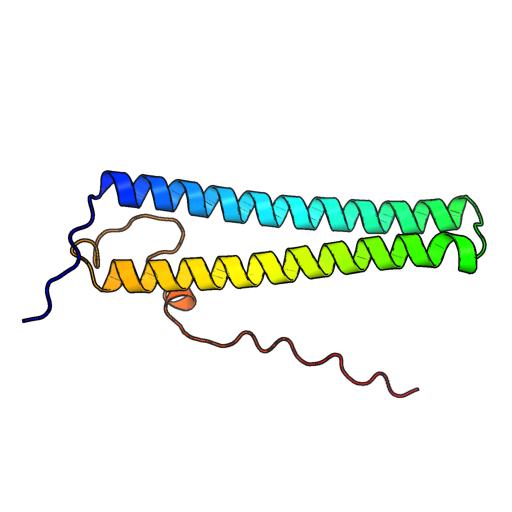 -11.371 -24.910 20.405 1.00 43.91 121 ALA A C 1
ATOM 881 O O . ALA A 1 121 ? -11.294 -26.081 19.965 1.00 43.91 121 ALA A O 1
#

Nearest PDB structures (foldseek):
  5dac-assembly1_B  TM=7.665E-01  e=6.187E+00  Thermochaetoides thermophila DSM 1495

Secondary structure (DSSP, 8-state):
----B---HHHHHHHHHHHHHHHHHHHHHHHHHHHHHHHHHHHHHHTT--HHHHHHHHHHHHHHHHHHHHHHHHHHHHHHHHHHHHHTBTTTT---STTTT-HHHH-------PPPP----

Radius of gyration: 20.59 Å; Cα contacts (8 Å, |Δi|>4): 62; chains: 1; bounding box: 44×35×63 Å

pLDDT: mean 83.59, std 17.39, range [39.12, 97.62]

Foldseek 3Di:
DDPADEDDLVVLLVVLVVLLVVLVVLVVVLVVLVVVLVVLVVCCVVVVPDCVVSVVVSVVSVVVSVVSVVVSVVSLLVVLVVLVSCCRHPNVVPDSDNCSVPVVSPDPDDPCPPDPPPPDD

Solvent-accessible surface area (backbone atoms only — not comparable to full-atom values): 7099 Å² total; per-residue (Å²): 134,83,82,62,48,85,71,58,65,70,62,51,38,50,51,30,52,51,51,47,49,50,53,52,52,49,55,49,49,52,54,53,42,52,52,48,45,50,50,54,53,51,48,34,58,77,66,65,51,56,61,89,75,42,47,64,60,53,50,57,42,51,54,52,45,50,51,51,53,52,50,50,52,54,50,51,54,53,50,30,52,51,34,53,52,37,60,56,24,81,46,48,88,56,89,54,53,80,55,61,84,36,70,77,47,70,52,91,68,80,82,78,74,71,71,81,73,81,80,76,128

Sequence (121 aa):
MRTEAKIPENAARMIAGEIKQAHASLDHALLRMLGLATSVIETSTVSALPAAASQPAIEATLDSLQTLAAGRSRFVDAHRAMVRVKGQSNLCETDLGCGFDNPLMMANRPVEVGAPADIAA

Mean predicted aligned error: 8.6 Å